Protein AF-A0A7X7SLT9-F1 (afdb_monomer_lite)

Radius of gyration: 31.02 Å; chains: 1; bounding box: 58×24×95 Å

Secondary structure (DSSP, 8-state):
-HHHHHHHHHHHHHHHHHHHHHHHHHHHHHHHHHHHHHHHHHHHHHHHHHHHHHHHHHHHHHHHHHHHTT-TT-HHHHHHHHHHHHHHHHHGGG-HHHHHHHHHHHHHHHHHHHHHHTT-GGGTT-

Foldseek 3Di:
DPPVVVVVVVVVVVVVVVVVVVVVVVVVVVVVVVVVVVVVVVVVVLVVVVVVLVVVLVCLVVVLVLCCVQPVVCVVLSVQLVVLSVQLVVQSVVDDVSNVVSVVSNVVSVVVVVVVCVVRVVSVVD

Sequence (126 aa):
MSVVAVKGETVVAVLVIV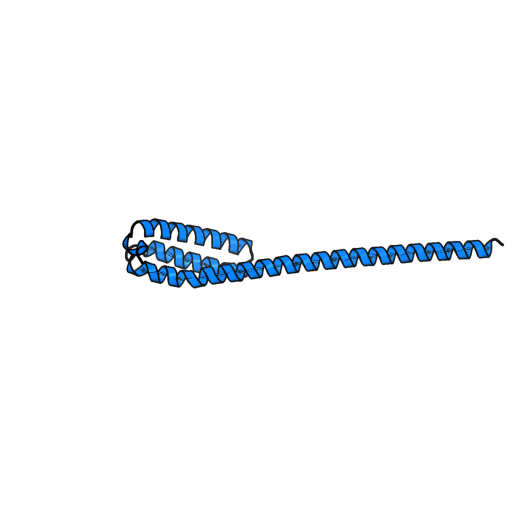AIVALLGIVLAAMYNSLVRRRNQV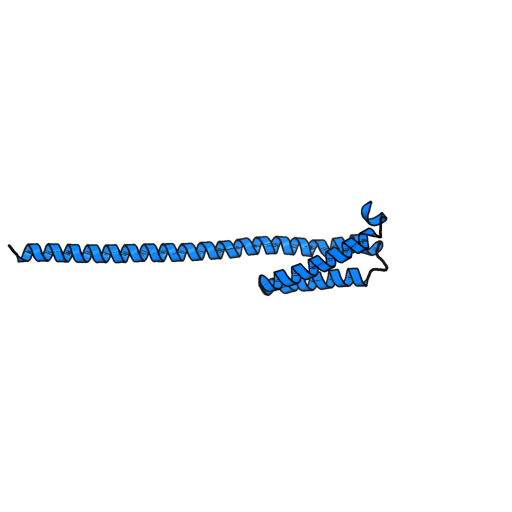DNSWSQIDVQLKRRHDLIPNLVEAVKDYMAYEQETLSRVTEARAAAVAAGGRGPEAQSRAEGALTETLRSLFAVAENYPELKAN

Structure (mmCIF, N/CA/C/O backbone):
data_AF-A0A7X7SLT9-F1
#
_entry.id   AF-A0A7X7SLT9-F1
#
loop_
_atom_site.group_PDB
_atom_site.id
_atom_site.type_symbol
_atom_site.label_atom_id
_atom_site.label_alt_id
_atom_site.label_comp_id
_atom_site.label_asym_id
_atom_site.label_entity_id
_atom_site.label_seq_id
_atom_site.pdbx_PDB_ins_code
_atom_site.Cartn_x
_atom_site.Cartn_y
_atom_site.Cartn_z
_atom_site.occupancy
_atom_site.B_iso_or_equiv
_atom_site.auth_seq_id
_atom_site.auth_comp_id
_atom_site.auth_asym_id
_atom_site.auth_atom_id
_atom_site.pdbx_PDB_model_num
ATOM 1 N N . MET A 1 1 ? 37.196 12.930 -64.231 1.00 55.03 1 MET A N 1
ATOM 2 C CA . MET A 1 1 ? 37.054 13.629 -62.932 1.00 55.03 1 MET A CA 1
ATOM 3 C C . MET A 1 1 ? 35.686 13.414 -62.261 1.00 55.03 1 MET A C 1
ATOM 5 O O . MET A 1 1 ? 35.590 13.627 -61.064 1.00 55.03 1 MET A O 1
ATOM 9 N N . SER A 1 2 ? 34.651 12.926 -62.963 1.00 57.25 2 SER A N 1
ATOM 10 C CA . SER A 1 2 ? 33.285 12.746 -62.428 1.00 57.25 2 SER A CA 1
ATOM 11 C C . SER A 1 2 ? 33.060 11.496 -61.555 1.00 57.25 2 SER A C 1
ATOM 13 O O . SER A 1 2 ? 32.274 11.545 -60.620 1.00 57.25 2 SER A O 1
ATOM 15 N N . VAL A 1 3 ? 33.763 10.382 -61.796 1.00 59.31 3 VAL A N 1
ATOM 16 C CA . VAL A 1 3 ? 33.513 9.103 -61.083 1.00 59.31 3 VAL A CA 1
ATOM 17 C C . VAL A 1 3 ? 34.005 9.111 -59.626 1.00 59.31 3 VAL A C 1
ATOM 19 O O . VAL A 1 3 ? 33.416 8.464 -58.764 1.00 59.31 3 VAL A O 1
ATOM 22 N N . VAL A 1 4 ? 35.075 9.857 -59.331 1.00 60.78 4 VAL A N 1
ATOM 23 C CA . VAL A 1 4 ? 35.632 9.966 -57.969 1.00 60.78 4 VAL A CA 1
ATOM 24 C C . VAL A 1 4 ? 34.736 10.830 -57.073 1.00 60.78 4 VAL A C 1
ATOM 26 O O . VAL A 1 4 ? 34.541 10.486 -55.912 1.00 60.78 4 VAL A O 1
ATOM 29 N N . ALA A 1 5 ? 34.127 11.888 -57.622 1.00 62.06 5 ALA A N 1
ATOM 30 C CA . ALA A 1 5 ? 33.190 12.747 -56.895 1.00 62.06 5 ALA A CA 1
ATOM 31 C C . ALA A 1 5 ? 31.922 11.983 -56.462 1.00 62.06 5 ALA A C 1
ATOM 33 O O . ALA A 1 5 ? 31.554 12.022 -55.291 1.00 62.06 5 ALA A O 1
ATOM 34 N N . VAL A 1 6 ? 31.337 11.181 -57.362 1.00 66.00 6 VAL A N 1
ATOM 35 C CA . VAL A 1 6 ? 30.134 10.370 -57.073 1.00 66.00 6 VAL A CA 1
ATOM 36 C C . VAL A 1 6 ? 30.392 9.323 -55.976 1.00 66.00 6 VAL A C 1
ATOM 38 O O . VAL A 1 6 ? 29.548 9.100 -55.108 1.00 66.00 6 VAL A O 1
ATOM 41 N N . LYS A 1 7 ? 31.581 8.702 -55.949 1.00 71.19 7 LYS A N 1
ATOM 42 C CA . LYS A 1 7 ? 31.957 7.770 -54.868 1.00 71.19 7 LYS A CA 1
ATOM 43 C C . LYS A 1 7 ? 32.032 8.462 -53.502 1.00 71.19 7 LYS A C 1
ATOM 45 O O . LYS A 1 7 ? 31.586 7.876 -52.522 1.00 71.19 7 LYS A O 1
ATOM 50 N N . GLY A 1 8 ? 32.534 9.695 -53.430 1.00 78.44 8 GLY A N 1
ATOM 51 C CA . GLY A 1 8 ? 32.574 10.466 -52.182 1.00 78.44 8 GLY A CA 1
ATOM 52 C C . GLY A 1 8 ? 31.179 10.770 -51.626 1.00 78.44 8 GLY A C 1
ATOM 53 O O . GLY A 1 8 ? 30.923 10.535 -50.447 1.00 78.44 8 GLY A O 1
ATOM 54 N N . GLU A 1 9 ? 30.255 11.206 -52.484 1.00 83.25 9 GLU A N 1
ATOM 55 C CA . GLU A 1 9 ? 28.874 11.531 -52.092 1.00 83.25 9 GLU A CA 1
ATOM 56 C C . GLU A 1 9 ? 28.105 10.306 -51.575 1.00 83.25 9 GLU A C 1
ATOM 58 O O . GLU A 1 9 ? 27.434 10.381 -50.545 1.00 83.25 9 GLU A O 1
ATOM 63 N N . THR A 1 10 ? 28.255 9.149 -52.231 1.00 87.44 10 THR A N 1
ATOM 64 C CA . THR A 1 10 ? 27.615 7.900 -51.773 1.00 87.44 10 THR A CA 1
ATOM 65 C C . THR A 1 10 ? 28.133 7.431 -50.411 1.00 87.44 10 THR A C 1
ATOM 67 O O . THR A 1 10 ? 27.340 7.001 -49.575 1.00 87.44 10 THR A O 1
ATOM 70 N N . VAL A 1 11 ? 29.437 7.563 -50.139 1.00 91.12 11 VAL A N 1
ATOM 71 C CA . VAL A 1 11 ? 30.023 7.220 -48.830 1.00 91.12 11 VAL A CA 1
ATOM 72 C C . VAL A 1 11 ? 29.488 8.141 -47.733 1.00 91.12 11 VAL A C 1
ATOM 74 O O . VAL A 1 11 ? 29.111 7.662 -46.664 1.00 91.12 11 VAL A O 1
ATOM 77 N N . VAL A 1 12 ? 29.391 9.447 -48.001 1.00 92.12 12 VAL A N 1
ATOM 78 C CA . VAL A 1 12 ? 28.814 10.412 -47.052 1.00 92.12 12 VAL A CA 1
ATOM 79 C C . VAL A 1 12 ? 27.343 10.093 -46.773 1.00 92.12 12 VAL A C 1
ATOM 81 O O . VAL A 1 12 ? 26.945 10.058 -45.609 1.00 92.12 12 VAL A O 1
ATOM 84 N N . ALA A 1 13 ? 26.546 9.783 -47.800 1.00 91.75 13 ALA A N 1
ATOM 85 C CA . ALA A 1 13 ? 25.142 9.408 -47.628 1.00 91.75 13 ALA A CA 1
ATOM 86 C C . ALA A 1 13 ? 24.973 8.151 -46.753 1.00 91.75 13 ALA A C 1
ATOM 88 O O . ALA A 1 13 ? 24.132 8.133 -45.852 1.00 91.75 13 ALA A O 1
ATOM 89 N N . VAL A 1 14 ? 25.806 7.124 -46.957 1.00 94.62 14 VAL A N 1
ATOM 90 C CA . VAL A 1 14 ? 25.799 5.909 -46.123 1.00 94.62 14 VAL A CA 1
ATOM 91 C C . VAL A 1 14 ? 26.164 6.229 -44.672 1.00 94.62 14 VAL A C 1
ATOM 93 O O . VAL A 1 14 ? 25.481 5.765 -43.760 1.00 94.62 14 VAL A O 1
ATOM 96 N N . LEU A 1 15 ? 27.190 7.054 -44.436 1.00 94.81 15 LEU A N 1
ATOM 97 C CA . LEU A 1 15 ? 27.582 7.458 -43.081 1.00 94.81 15 LEU A CA 1
ATOM 98 C C . LEU A 1 15 ? 26.473 8.231 -42.360 1.00 94.81 15 LEU A C 1
ATOM 100 O O . LEU A 1 15 ? 26.227 7.978 -41.181 1.00 94.81 15 LEU A O 1
ATOM 104 N N . VAL A 1 16 ? 25.769 9.123 -43.062 1.00 95.69 16 VAL A N 1
ATOM 105 C CA . VAL A 1 16 ? 24.621 9.853 -42.504 1.00 95.69 16 VAL A CA 1
ATOM 106 C C . VAL A 1 16 ? 23.498 8.888 -42.119 1.00 95.69 16 VAL A C 1
ATOM 108 O O . VAL A 1 16 ? 22.970 8.986 -41.014 1.00 95.69 16 VAL A O 1
ATOM 111 N N . ILE A 1 17 ? 23.167 7.913 -42.972 1.00 96.06 17 ILE A N 1
ATOM 112 C CA . ILE A 1 17 ? 22.141 6.903 -42.664 1.00 96.06 17 ILE A CA 1
ATOM 113 C C . ILE A 1 17 ? 22.543 6.073 -41.440 1.00 96.06 17 ILE A C 1
ATOM 115 O O . ILE A 1 17 ? 21.735 5.894 -40.531 1.00 96.06 17 ILE A O 1
ATOM 119 N N . VAL A 1 18 ? 23.793 5.607 -41.375 1.00 96.81 18 VAL A N 1
ATOM 120 C CA . VAL A 1 18 ? 24.301 4.844 -40.224 1.00 96.81 18 VAL A CA 1
ATOM 121 C C . VAL A 1 18 ? 24.239 5.676 -38.944 1.00 96.81 18 VAL A C 1
ATOM 123 O O . VAL A 1 18 ? 23.791 5.171 -37.916 1.00 96.81 18 VAL A O 1
ATOM 126 N N . ALA A 1 19 ? 24.621 6.954 -38.998 1.00 96.62 19 ALA A N 1
ATOM 127 C CA . ALA A 1 19 ? 24.537 7.855 -37.853 1.00 96.62 19 ALA A CA 1
ATOM 128 C C . ALA A 1 19 ? 23.087 8.059 -37.383 1.00 96.62 19 ALA A C 1
ATOM 130 O O . ALA A 1 19 ? 22.825 8.022 -36.181 1.00 96.62 19 ALA A O 1
ATOM 131 N N . ILE A 1 20 ? 22.135 8.211 -38.310 1.00 97.62 20 ILE A N 1
ATOM 132 C CA . ILE A 1 20 ? 20.704 8.326 -37.990 1.00 97.62 20 ILE A CA 1
ATOM 133 C C . ILE A 1 20 ? 20.188 7.039 -37.339 1.00 97.62 20 ILE A C 1
ATOM 135 O O . ILE A 1 20 ? 19.510 7.100 -36.314 1.00 97.62 20 ILE A O 1
ATOM 139 N N . VAL A 1 21 ? 20.528 5.872 -37.892 1.00 97.81 21 VAL A N 1
ATOM 140 C CA . VAL A 1 21 ? 20.124 4.573 -37.332 1.00 97.81 21 VAL A CA 1
ATOM 141 C C . VAL A 1 21 ? 20.722 4.370 -35.938 1.00 97.81 21 VAL A C 1
ATOM 143 O O . VAL A 1 21 ? 20.013 3.954 -35.022 1.00 97.81 21 VAL A O 1
ATOM 146 N N . ALA A 1 22 ? 21.997 4.714 -35.745 1.00 97.69 22 ALA A N 1
ATOM 147 C CA . ALA A 1 22 ? 22.649 4.648 -34.442 1.00 97.69 22 ALA A CA 1
ATOM 148 C C . ALA A 1 22 ? 21.979 5.585 -33.422 1.00 97.69 22 ALA A C 1
ATOM 150 O O . ALA A 1 22 ? 21.700 5.170 -32.295 1.00 97.69 22 ALA A O 1
ATOM 151 N N . LEU A 1 23 ? 21.657 6.819 -33.824 1.00 98.00 23 LEU A N 1
ATOM 152 C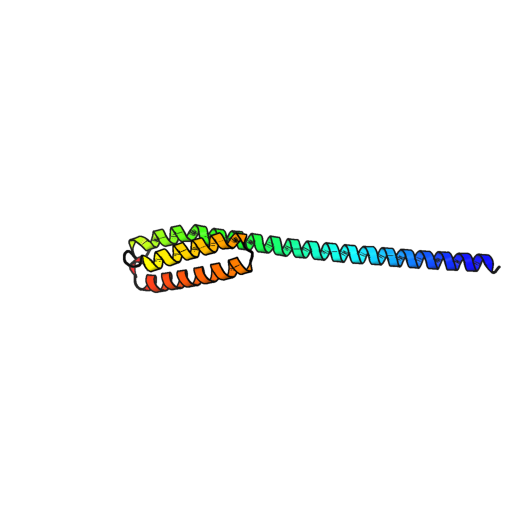 CA . LEU A 1 23 ? 20.952 7.784 -32.980 1.00 98.00 23 LEU A CA 1
ATOM 153 C C . LEU A 1 23 ? 19.559 7.277 -32.584 1.00 98.00 23 LEU A C 1
ATOM 155 O O . LEU A 1 23 ? 19.203 7.331 -31.407 1.00 98.00 23 LEU A O 1
ATOM 159 N N . LEU A 1 24 ? 18.795 6.735 -33.536 1.00 98.00 24 LEU A N 1
ATOM 160 C CA . LEU A 1 24 ? 17.496 6.115 -33.261 1.00 98.00 24 LEU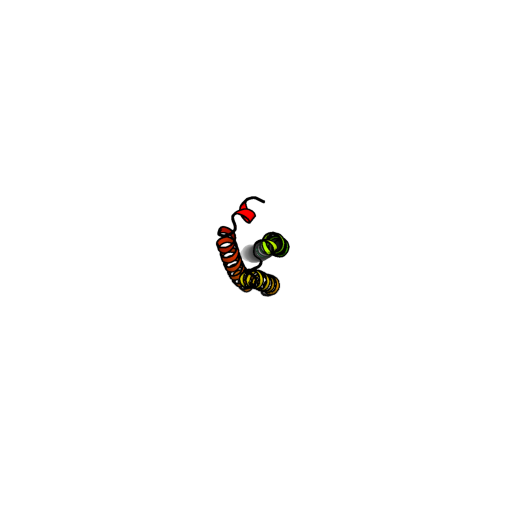 A CA 1
ATOM 161 C C . LEU A 1 24 ? 17.629 4.954 -32.270 1.00 98.00 24 LEU A C 1
ATOM 163 O O . LEU A 1 24 ? 16.845 4.868 -31.324 1.00 98.00 24 LEU A O 1
ATOM 167 N N . GLY A 1 25 ? 18.647 4.105 -32.434 1.00 98.12 25 GLY A N 1
ATOM 168 C CA . GLY A 1 25 ? 18.940 3.016 -31.502 1.00 98.12 25 GLY A CA 1
ATOM 169 C C . GLY A 1 25 ? 19.199 3.511 -30.076 1.00 98.12 25 GLY A C 1
ATOM 170 O O . GLY A 1 25 ? 18.629 2.975 -29.123 1.00 98.12 25 GLY A O 1
ATOM 171 N N . ILE A 1 26 ? 19.990 4.577 -29.921 1.00 97.94 26 ILE A N 1
ATOM 172 C CA . ILE A 1 26 ? 20.268 5.196 -28.616 1.00 97.94 26 ILE A CA 1
ATOM 173 C C . ILE A 1 26 ? 18.990 5.763 -27.989 1.00 97.94 26 ILE A C 1
ATOM 175 O O . ILE A 1 26 ? 18.739 5.535 -26.804 1.00 97.94 26 ILE A O 1
ATOM 179 N N . VAL A 1 27 ? 18.163 6.472 -28.764 1.00 97.81 27 VAL A N 1
ATOM 180 C CA . VAL A 1 27 ? 16.904 7.052 -28.266 1.00 97.81 27 VAL A CA 1
ATOM 181 C C . VAL A 1 27 ? 15.948 5.959 -27.788 1.00 97.81 27 VAL A C 1
ATOM 183 O O . VAL A 1 27 ? 15.398 6.068 -26.690 1.00 97.81 27 VAL A O 1
ATOM 186 N N . LEU A 1 28 ? 15.791 4.880 -28.559 1.00 97.62 28 LEU A N 1
ATOM 187 C CA . LEU A 1 28 ? 14.942 3.748 -28.178 1.00 97.62 28 LEU A CA 1
ATOM 188 C C . LEU A 1 28 ? 15.451 3.054 -26.910 1.00 97.62 28 LEU A C 1
ATOM 190 O O . LEU A 1 28 ? 14.660 2.770 -26.008 1.00 97.62 28 LEU A O 1
ATOM 194 N N . ALA A 1 29 ? 16.764 2.840 -26.799 1.00 97.50 29 ALA A N 1
ATOM 195 C CA . ALA A 1 29 ? 17.373 2.267 -25.601 1.00 97.50 29 ALA A CA 1
ATOM 196 C C . ALA A 1 29 ? 17.173 3.167 -24.369 1.00 97.50 29 ALA A C 1
ATOM 198 O O . ALA A 1 29 ? 16.812 2.685 -23.292 1.00 97.50 29 ALA A O 1
ATOM 199 N N . ALA A 1 30 ? 17.345 4.484 -24.522 1.00 97.31 30 ALA A N 1
ATOM 200 C CA . ALA A 1 30 ? 17.120 5.452 -23.453 1.00 97.31 30 ALA A CA 1
ATOM 201 C C . ALA A 1 30 ? 15.649 5.477 -23.003 1.00 97.31 30 ALA A C 1
ATOM 203 O O . ALA A 1 30 ? 15.374 5.458 -21.799 1.00 97.31 30 ALA A O 1
ATOM 204 N N . MET A 1 31 ? 14.703 5.458 -23.949 1.00 97.50 31 MET A N 1
ATOM 205 C CA . MET A 1 31 ? 13.273 5.345 -23.653 1.00 97.50 31 MET A CA 1
ATOM 206 C C . MET A 1 31 ? 12.968 4.063 -22.880 1.00 97.50 31 MET A C 1
ATOM 208 O O . MET A 1 31 ? 12.384 4.146 -21.797 1.00 97.50 31 MET A O 1
ATOM 212 N N . TYR A 1 32 ? 13.408 2.905 -23.377 1.00 97.88 32 TYR A N 1
ATOM 213 C CA . TYR A 1 32 ? 13.188 1.614 -22.723 1.00 97.88 32 TYR A CA 1
ATOM 214 C C . TYR A 1 32 ? 13.716 1.609 -21.281 1.00 97.88 32 TYR A C 1
ATOM 216 O O . TYR A 1 32 ? 12.973 1.309 -20.344 1.00 97.88 32 TYR A O 1
ATOM 224 N N . ASN A 1 33 ? 14.958 2.058 -21.078 1.00 97.56 33 ASN A N 1
ATOM 225 C CA . ASN A 1 33 ? 15.557 2.155 -19.746 1.00 97.56 33 ASN A CA 1
ATOM 226 C C . ASN A 1 33 ? 14.777 3.102 -18.825 1.00 97.56 33 ASN A C 1
ATOM 228 O O . ASN A 1 33 ? 14.609 2.817 -17.638 1.00 97.56 33 ASN A O 1
ATOM 232 N N . SER A 1 34 ? 14.268 4.217 -19.355 1.00 97.31 34 SER A N 1
ATOM 233 C CA . SER A 1 34 ? 13.462 5.152 -18.568 1.00 97.31 34 SER A CA 1
ATOM 234 C C . SER A 1 34 ? 12.136 4.535 -18.107 1.00 97.31 34 SER A C 1
ATOM 236 O O . SER A 1 34 ? 11.728 4.762 -16.966 1.00 97.31 34 SER A O 1
ATOM 238 N N . LEU A 1 35 ? 11.492 3.719 -18.949 1.00 97.56 35 LEU A N 1
ATOM 239 C CA . LEU A 1 35 ? 10.252 3.017 -18.613 1.00 97.56 35 LEU A CA 1
ATOM 240 C C . LEU A 1 35 ? 10.499 1.955 -17.539 1.00 97.56 35 LEU A C 1
ATOM 242 O O . LEU A 1 35 ? 9.775 1.916 -16.544 1.00 97.56 35 LEU A O 1
ATOM 246 N N . VAL A 1 36 ? 11.556 1.153 -17.690 1.00 97.69 36 VAL A N 1
ATOM 247 C CA . VAL A 1 36 ? 11.950 0.150 -16.687 1.00 97.69 36 VAL A CA 1
ATOM 248 C C . VAL A 1 36 ? 12.254 0.817 -15.345 1.00 97.69 36 VAL A C 1
ATOM 250 O O . VAL A 1 36 ? 11.768 0.368 -14.308 1.00 97.69 36 VAL A O 1
ATOM 253 N N . ARG A 1 37 ? 12.981 1.941 -15.349 1.00 97.88 37 ARG A N 1
ATOM 254 C CA . ARG A 1 37 ? 13.269 2.696 -14.122 1.00 97.88 37 ARG A CA 1
ATOM 255 C C . ARG A 1 37 ? 11.993 3.169 -13.426 1.00 97.88 37 ARG A C 1
ATOM 257 O O . ARG A 1 37 ? 11.886 3.047 -12.210 1.00 97.88 37 ARG A O 1
ATOM 264 N N . ARG A 1 38 ? 11.032 3.704 -14.185 1.00 97.56 38 ARG A N 1
ATOM 265 C CA . ARG A 1 38 ? 9.736 4.152 -13.646 1.00 97.56 38 ARG A CA 1
ATOM 266 C C . ARG A 1 38 ? 8.928 2.987 -13.080 1.00 97.56 38 ARG A C 1
ATOM 268 O O . ARG A 1 38 ? 8.349 3.137 -12.012 1.00 97.56 38 ARG A O 1
ATOM 275 N N . ARG A 1 39 ? 8.930 1.831 -13.748 1.00 96.75 39 ARG A N 1
ATOM 276 C CA . ARG A 1 39 ? 8.275 0.617 -13.245 1.00 96.75 39 ARG A CA 1
ATOM 277 C C . ARG A 1 39 ? 8.857 0.186 -11.899 1.00 96.75 39 ARG A C 1
ATOM 279 O O . ARG A 1 39 ? 8.115 0.073 -10.934 1.00 96.75 39 ARG A O 1
ATOM 286 N N . ASN A 1 40 ? 10.180 0.075 -11.809 1.00 96.88 40 ASN A N 1
ATOM 287 C CA . ASN A 1 40 ? 10.848 -0.280 -10.555 1.00 96.88 40 ASN A CA 1
ATOM 288 C C . ASN A 1 40 ? 10.571 0.748 -9.447 1.00 96.88 40 ASN A C 1
ATOM 290 O O . ASN A 1 40 ? 10.459 0.387 -8.281 1.00 96.88 40 ASN A O 1
ATOM 294 N N . GLN A 1 41 ? 10.454 2.034 -9.792 1.00 97.25 41 GLN A N 1
ATOM 295 C CA . GLN A 1 41 ? 10.080 3.067 -8.829 1.00 97.25 41 GLN A CA 1
ATOM 296 C C . GLN A 1 41 ? 8.669 2.839 -8.270 1.00 97.25 41 GLN A C 1
ATOM 298 O O . GLN A 1 41 ? 8.493 2.949 -7.060 1.00 97.25 41 GLN A O 1
ATOM 303 N N . VAL A 1 42 ? 7.694 2.495 -9.118 1.00 95.31 42 VAL A N 1
ATOM 304 C CA . VAL A 1 42 ? 6.330 2.154 -8.679 1.00 95.31 42 VAL A CA 1
ATOM 305 C C . VAL A 1 42 ? 6.343 0.930 -7.765 1.00 95.31 42 VAL A C 1
ATOM 307 O O . VAL A 1 42 ? 5.769 0.992 -6.681 1.00 95.31 42 VAL A O 1
ATOM 310 N N . ASP A 1 43 ? 7.053 -0.133 -8.146 1.00 94.25 43 ASP A N 1
ATOM 311 C CA . ASP A 1 43 ? 7.142 -1.363 -7.349 1.00 94.25 43 ASP A CA 1
ATOM 312 C C . ASP A 1 43 ? 7.798 -1.103 -5.978 1.00 94.25 43 ASP A C 1
ATOM 314 O O . ASP A 1 43 ? 7.309 -1.555 -4.941 1.00 94.25 43 ASP A O 1
ATOM 318 N N . ASN A 1 44 ? 8.861 -0.293 -5.944 1.00 96.12 44 ASN A N 1
ATOM 319 C CA . ASN A 1 44 ? 9.518 0.117 -4.701 1.00 96.12 44 ASN A CA 1
ATOM 320 C C . ASN A 1 44 ? 8.603 0.969 -3.812 1.00 96.12 44 ASN A C 1
ATOM 322 O O . ASN A 1 44 ? 8.580 0.785 -2.595 1.00 96.12 44 ASN A O 1
ATOM 326 N N . SER A 1 45 ? 7.860 1.912 -4.397 1.00 95.31 45 SER A N 1
ATOM 327 C CA . SER A 1 45 ? 6.877 2.711 -3.659 1.00 95.31 45 SER A CA 1
ATOM 328 C C . SER A 1 45 ? 5.755 1.839 -3.101 1.00 95.31 45 SER A C 1
ATOM 330 O O . SER A 1 45 ? 5.350 2.038 -1.958 1.00 95.31 45 SER A O 1
ATOM 332 N N . TRP A 1 46 ? 5.292 0.845 -3.862 1.00 94.56 46 TRP A N 1
ATOM 333 C CA . TRP A 1 46 ? 4.279 -0.096 -3.397 1.00 94.56 46 TRP A CA 1
ATOM 334 C C . TRP A 1 46 ? 4.786 -0.954 -2.233 1.00 94.56 46 TRP A C 1
ATOM 336 O O . TRP A 1 46 ? 4.119 -1.051 -1.208 1.00 94.56 46 TRP A O 1
ATOM 346 N N . SER A 1 47 ? 6.020 -1.460 -2.314 1.00 93.44 47 SER A N 1
ATOM 347 C CA . SER A 1 47 ? 6.639 -2.209 -1.215 1.00 93.44 47 SER A CA 1
ATOM 348 C C . SER A 1 47 ? 6.742 -1.391 0.081 1.00 93.44 47 SER A C 1
ATOM 350 O O . SER A 1 47 ? 6.513 -1.921 1.169 1.00 93.44 47 SER A O 1
ATOM 352 N N . GLN A 1 48 ? 7.033 -0.088 -0.009 1.00 95.38 48 GLN A N 1
ATOM 353 C CA . GLN A 1 48 ? 7.034 0.790 1.168 1.00 9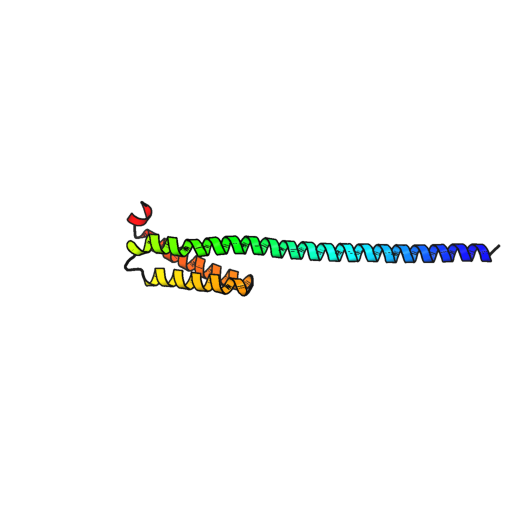5.38 48 GLN A CA 1
ATOM 354 C C . GLN A 1 48 ? 5.640 0.915 1.793 1.00 95.38 48 GLN A C 1
ATOM 356 O O . GLN A 1 48 ? 5.525 0.894 3.018 1.00 95.38 48 GLN A O 1
ATOM 361 N N . ILE A 1 49 ? 4.592 1.021 0.970 1.00 95.50 49 ILE A N 1
ATOM 362 C CA . ILE A 1 49 ? 3.201 1.050 1.439 1.00 95.50 49 ILE A CA 1
ATOM 363 C C . ILE A 1 49 ? 2.855 -0.274 2.126 1.00 95.50 49 ILE A C 1
ATOM 365 O O . ILE A 1 49 ? 2.371 -0.247 3.256 1.00 95.50 49 ILE A O 1
ATOM 369 N N . ASP A 1 50 ? 3.178 -1.414 1.512 1.00 94.25 50 ASP A N 1
ATOM 370 C CA . ASP A 1 50 ? 2.902 -2.743 2.072 1.00 94.25 50 ASP A CA 1
ATOM 371 C C . ASP A 1 50 ? 3.506 -2.920 3.471 1.00 94.25 50 ASP A C 1
ATOM 373 O O . ASP A 1 50 ? 2.852 -3.445 4.374 1.00 94.25 50 ASP A O 1
ATOM 377 N N . VAL A 1 51 ? 4.729 -2.427 3.697 1.00 95.75 51 VAL A N 1
ATOM 378 C CA . VAL A 1 51 ? 5.362 -2.455 5.027 1.00 95.75 51 VAL A CA 1
ATOM 379 C C . VAL A 1 51 ? 4.568 -1.633 6.048 1.00 95.75 51 VAL A C 1
ATOM 381 O O . VAL A 1 51 ? 4.385 -2.079 7.184 1.00 95.75 51 VAL A O 1
ATOM 384 N N . GLN A 1 52 ? 4.072 -0.451 5.669 1.00 96.94 52 GLN A N 1
ATOM 385 C CA . GLN A 1 52 ? 3.267 0.386 6.568 1.00 96.94 52 GLN A CA 1
ATOM 386 C C . GLN A 1 52 ? 1.903 -0.239 6.865 1.00 96.94 52 GLN A C 1
ATOM 388 O O . GLN A 1 52 ? 1.468 -0.241 8.019 1.00 96.94 52 GLN A O 1
ATOM 393 N N . LEU A 1 53 ? 1.245 -0.804 5.850 1.00 97.06 53 LEU A N 1
ATOM 394 C CA . LEU A 1 53 ? -0.035 -1.490 6.018 1.00 97.06 53 LEU A CA 1
ATOM 395 C C . LEU A 1 53 ? 0.120 -2.715 6.914 1.00 97.06 53 LEU A C 1
ATOM 397 O O . LEU A 1 53 ? -0.631 -2.864 7.876 1.00 97.06 53 LEU A O 1
ATOM 401 N N . LYS A 1 54 ? 1.168 -3.515 6.698 1.00 95.88 54 LYS A N 1
ATOM 402 C CA . LYS A 1 54 ? 1.494 -4.643 7.570 1.00 95.88 54 LYS A CA 1
ATOM 403 C C . LYS A 1 54 ? 1.696 -4.202 9.018 1.00 95.88 54 LYS A C 1
ATOM 405 O O . LYS A 1 54 ? 1.077 -4.764 9.914 1.00 95.88 54 LYS A O 1
ATOM 410 N N . ARG A 1 55 ? 2.481 -3.144 9.257 1.00 97.31 55 ARG A N 1
ATOM 411 C CA . ARG A 1 55 ? 2.675 -2.603 10.612 1.00 97.31 55 ARG A CA 1
ATOM 412 C C . ARG A 1 55 ? 1.352 -2.167 11.247 1.00 97.31 55 ARG A C 1
ATOM 414 O O . ARG A 1 55 ? 1.116 -2.466 12.413 1.00 97.31 55 ARG A O 1
ATOM 421 N N . ARG A 1 56 ? 0.479 -1.490 10.494 1.00 96.81 56 ARG A N 1
ATOM 422 C CA . ARG A 1 56 ? -0.868 -1.123 10.957 1.00 96.81 56 ARG A CA 1
ATOM 423 C C . ARG A 1 56 ? -1.673 -2.368 11.336 1.00 96.81 56 ARG A C 1
ATOM 425 O O . ARG A 1 56 ? -2.273 -2.393 12.407 1.00 96.81 56 ARG A O 1
ATOM 432 N N . HIS A 1 57 ? -1.678 -3.400 10.494 1.00 97.44 57 HIS A N 1
ATOM 433 C CA . HIS A 1 57 ? -2.394 -4.650 10.765 1.00 97.44 57 HIS A CA 1
ATOM 434 C C . HIS A 1 57 ? -1.842 -5.388 11.978 1.00 97.44 57 HIS A C 1
ATOM 436 O O . HIS A 1 57 ? -2.620 -5.959 12.738 1.00 97.44 57 HIS A O 1
ATOM 442 N N . ASP A 1 58 ? -0.532 -5.375 12.183 1.00 97.38 58 ASP A N 1
ATOM 443 C CA . ASP A 1 58 ? 0.120 -6.038 13.314 1.00 97.38 58 ASP A CA 1
ATOM 444 C C . ASP A 1 58 ? -0.179 -5.335 14.650 1.00 97.38 58 ASP A C 1
ATOM 446 O O . ASP A 1 58 ? -0.204 -5.985 15.692 1.00 97.38 58 ASP A O 1
ATOM 450 N N . LEU A 1 59 ? -0.477 -4.030 14.631 1.00 97.38 59 LEU A N 1
ATOM 451 C CA . LEU A 1 59 ? -0.834 -3.259 15.829 1.00 97.38 59 LEU A CA 1
ATOM 452 C C . LEU A 1 59 ? -2.309 -3.390 16.239 1.00 97.38 59 LEU A C 1
ATOM 454 O O . LEU A 1 59 ? -2.626 -3.201 17.411 1.00 97.38 59 LEU A O 1
ATOM 458 N N . ILE A 1 60 ? -3.214 -3.716 15.312 1.00 97.00 60 ILE A N 1
ATOM 459 C CA . ILE A 1 60 ? -4.659 -3.788 15.602 1.00 97.00 60 ILE A CA 1
ATOM 460 C C . ILE A 1 60 ? -5.011 -4.814 16.692 1.00 97.00 60 ILE A C 1
ATOM 462 O O . ILE A 1 60 ? -5.797 -4.461 17.564 1.00 97.00 60 ILE A O 1
ATOM 466 N N . PRO A 1 61 ? -4.458 -6.042 16.714 1.00 96.19 61 PRO A N 1
ATOM 467 C CA . PRO A 1 61 ? -4.735 -6.989 17.791 1.00 96.19 61 PRO A CA 1
ATOM 468 C C . PRO A 1 61 ? -4.364 -6.435 19.169 1.00 96.19 61 PRO A C 1
ATOM 470 O O . PRO A 1 61 ? -5.142 -6.574 20.103 1.00 96.19 61 PRO A O 1
ATOM 473 N N . ASN A 1 62 ? -3.228 -5.738 19.276 1.00 94.94 62 ASN A N 1
ATOM 474 C CA . ASN A 1 62 ? -2.804 -5.105 20.527 1.00 94.94 62 ASN A CA 1
ATOM 475 C C . ASN A 1 62 ? -3.741 -3.956 20.926 1.00 94.94 62 ASN A C 1
ATOM 477 O O . ASN A 1 62 ? -4.037 -3.796 22.104 1.00 94.94 62 ASN A O 1
ATOM 481 N N . LEU A 1 63 ? -4.233 -3.177 19.955 1.00 93.12 63 LEU A N 1
ATOM 482 C CA . LEU A 1 63 ? -5.241 -2.145 20.205 1.00 93.12 63 LEU A CA 1
ATOM 483 C C . LEU A 1 63 ? -6.547 -2.756 20.729 1.00 93.12 63 LEU A C 1
ATOM 485 O O . LEU A 1 63 ? -7.089 -2.265 21.712 1.00 93.12 63 LEU A O 1
ATOM 489 N N . VAL A 1 64 ? -7.039 -3.822 20.089 1.00 93.62 64 VAL A N 1
ATOM 490 C CA . VAL A 1 64 ? -8.256 -4.535 20.511 1.00 93.62 64 VAL A CA 1
ATOM 491 C C . VAL A 1 64 ? -8.080 -5.096 21.919 1.00 93.62 64 VAL A C 1
ATOM 493 O O . VAL A 1 64 ? -8.952 -4.903 22.756 1.00 93.62 64 VAL A O 1
ATOM 496 N N . GLU A 1 65 ? -6.940 -5.722 22.203 1.00 91.88 65 GLU A N 1
ATOM 497 C CA . GLU A 1 65 ? -6.610 -6.251 23.528 1.00 91.88 65 GLU A CA 1
ATOM 498 C C . GLU A 1 65 ? -6.596 -5.160 24.607 1.00 91.88 65 GLU A C 1
ATOM 500 O O . GLU A 1 65 ? -7.117 -5.375 25.695 1.00 91.88 65 GLU A O 1
ATOM 505 N N . ALA A 1 66 ? -6.063 -3.975 24.300 1.00 90.19 66 ALA A N 1
ATOM 506 C CA . ALA A 1 66 ? -5.996 -2.866 25.250 1.00 90.19 66 ALA A CA 1
ATOM 507 C C . ALA A 1 66 ? -7.378 -2.299 25.618 1.00 90.19 66 ALA A C 1
ATOM 509 O O . ALA A 1 66 ? -7.560 -1.801 26.727 1.00 90.19 66 ALA A O 1
ATOM 510 N N . VAL A 1 67 ? -8.351 -2.361 24.702 1.00 90.81 67 VAL A N 1
ATOM 511 C CA . VAL A 1 67 ? -9.687 -1.783 24.927 1.00 90.81 67 VAL A CA 1
ATOM 512 C C . VAL A 1 67 ? -10.750 -2.814 25.305 1.00 90.81 67 VAL A C 1
ATOM 514 O O . VAL A 1 67 ? -11.768 -2.439 25.889 1.00 90.81 67 VAL A O 1
ATOM 517 N N . LYS A 1 68 ? -10.545 -4.106 25.006 1.00 88.44 68 LYS A N 1
ATOM 518 C CA . LYS A 1 68 ? -11.587 -5.138 25.170 1.00 88.44 68 LYS A CA 1
ATOM 519 C C . LYS A 1 68 ? -12.085 -5.272 26.610 1.00 88.44 68 LYS A C 1
ATOM 521 O O . LYS A 1 68 ? -13.275 -5.499 26.808 1.00 88.44 68 LYS A O 1
ATOM 526 N N . ASP A 1 69 ? -11.200 -5.106 27.595 1.00 86.88 69 ASP A N 1
ATOM 527 C CA . ASP A 1 69 ? -11.534 -5.310 29.010 1.00 86.88 69 ASP A CA 1
ATOM 528 C C . ASP A 1 69 ? -12.422 -4.178 29.546 1.00 86.88 69 ASP A C 1
ATOM 530 O O . ASP A 1 69 ? -13.269 -4.397 30.411 1.00 86.88 69 ASP A O 1
ATOM 534 N N . TYR A 1 70 ? -12.281 -2.976 28.984 1.00 85.75 70 TYR A N 1
ATOM 535 C CA . TYR A 1 70 ? -13.090 -1.805 29.326 1.00 85.75 70 TYR A CA 1
ATOM 536 C C . TYR A 1 70 ? -14.401 -1.758 28.532 1.00 85.75 70 TYR A C 1
ATOM 538 O O . TYR A 1 70 ? -15.412 -1.250 29.011 1.00 85.75 70 TYR A O 1
ATOM 546 N N . MET A 1 71 ? -14.412 -2.335 27.328 1.00 86.56 71 MET A N 1
ATOM 547 C CA . MET A 1 71 ? -15.535 -2.296 26.392 1.00 86.56 71 MET A CA 1
ATOM 548 C C . MET A 1 71 ? -16.284 -3.639 26.315 1.00 86.56 71 MET A C 1
ATOM 550 O O . MET A 1 71 ? -16.663 -4.093 25.237 1.00 86.56 71 MET A O 1
ATOM 554 N N . ALA A 1 72 ? -16.525 -4.288 27.459 1.00 79.75 72 ALA A N 1
ATOM 555 C CA . ALA A 1 72 ? -17.069 -5.653 27.526 1.00 79.75 72 ALA A CA 1
ATOM 556 C C . ALA A 1 72 ? -18.436 -5.849 26.824 1.00 79.75 72 ALA A C 1
ATOM 558 O O . ALA A 1 72 ? -18.756 -6.956 26.385 1.00 79.75 72 ALA A O 1
ATOM 559 N N . TYR A 1 73 ? -19.236 -4.785 26.693 1.00 86.06 73 TYR A N 1
ATOM 560 C CA . TYR A 1 73 ? -20.541 -4.808 26.019 1.00 86.06 73 TYR A CA 1
ATOM 561 C C . TYR A 1 73 ? -20.467 -4.487 24.512 1.00 86.06 73 TYR A C 1
ATOM 563 O O . TYR A 1 73 ? -21.454 -4.657 23.805 1.00 86.06 73 TYR A O 1
ATOM 571 N N . GLU A 1 74 ? -19.300 -4.090 23.996 1.00 92.94 74 GLU A N 1
ATOM 572 C CA . GLU A 1 74 ? -19.089 -3.622 22.614 1.00 92.94 74 GLU A CA 1
ATOM 573 C C . GLU A 1 74 ? -18.496 -4.708 21.704 1.00 92.94 74 GLU A C 1
ATOM 575 O O . GLU A 1 74 ? -17.710 -4.441 20.789 1.00 92.94 74 GLU A O 1
ATOM 580 N N . GLN A 1 75 ? -18.869 -5.969 21.939 1.00 91.00 75 GLN A N 1
ATOM 581 C CA . GLN A 1 75 ? -18.322 -7.104 21.191 1.00 91.00 75 GLN A CA 1
ATOM 582 C C . GLN A 1 75 ? -18.580 -7.006 19.684 1.00 91.00 75 GLN A C 1
ATOM 584 O O . GLN A 1 75 ? -17.709 -7.364 18.894 1.00 91.00 75 GLN A O 1
ATOM 589 N N . GLU A 1 76 ? -19.733 -6.477 19.267 1.00 93.00 76 GLU A N 1
ATOM 590 C CA . GLU A 1 76 ? -20.031 -6.261 17.847 1.00 93.00 76 GLU A CA 1
ATOM 591 C C . GLU A 1 76 ? -19.045 -5.267 17.213 1.00 93.00 76 GLU A C 1
ATOM 593 O O . GLU A 1 76 ? -18.543 -5.482 16.108 1.00 93.00 76 GLU A O 1
ATOM 598 N N . THR A 1 77 ? -18.724 -4.182 17.918 1.00 93.31 77 THR A N 1
ATOM 599 C CA . THR A 1 77 ? -17.760 -3.175 17.461 1.00 93.31 77 THR A CA 1
ATOM 600 C C . THR A 1 77 ? -16.355 -3.779 17.337 1.00 93.31 77 THR A C 1
ATOM 602 O O . THR A 1 77 ? -15.704 -3.608 16.303 1.00 93.31 77 THR A O 1
ATOM 605 N N . LEU A 1 78 ? -15.910 -4.561 18.327 1.00 94.50 78 LEU A N 1
ATOM 606 C CA . LEU A 1 78 ? -14.604 -5.240 18.301 1.00 94.50 78 LEU A CA 1
ATOM 607 C C . LEU A 1 78 ? -14.527 -6.353 17.234 1.00 94.50 78 LEU A C 1
ATOM 609 O O . LEU A 1 78 ? -13.486 -6.513 16.583 1.00 94.50 78 LEU A O 1
ATOM 613 N N . SER A 1 79 ? -15.625 -7.082 16.995 1.00 95.12 79 SER A N 1
ATOM 614 C CA . SER A 1 79 ? -15.715 -8.090 15.924 1.00 95.12 79 SER A CA 1
ATOM 615 C C . SER A 1 79 ? -15.567 -7.444 14.552 1.00 95.12 79 SER A C 1
ATOM 617 O O . SER A 1 79 ? -14.721 -7.863 13.763 1.00 95.12 79 SER A O 1
ATOM 619 N N . ARG A 1 80 ? -16.294 -6.347 14.297 1.00 96.25 80 ARG A N 1
ATOM 620 C CA . ARG A 1 80 ? -16.214 -5.600 13.030 1.00 96.25 80 ARG A CA 1
ATOM 621 C C . ARG A 1 80 ? -14.800 -5.107 12.726 1.00 96.25 80 ARG A C 1
ATOM 623 O O . ARG A 1 80 ? -14.370 -5.178 11.577 1.00 96.25 80 ARG A O 1
ATOM 630 N N . VAL A 1 81 ? -14.050 -4.654 13.733 1.00 97.00 81 VAL A N 1
ATOM 631 C CA . VAL A 1 81 ? -12.640 -4.251 13.561 1.00 97.00 81 VAL A CA 1
ATOM 632 C C . VAL A 1 81 ? -11.758 -5.452 13.213 1.00 97.00 81 VAL A C 1
ATOM 634 O O . VAL A 1 81 ? -10.927 -5.372 12.304 1.00 97.00 81 VAL A O 1
ATOM 637 N N . THR A 1 82 ? -11.950 -6.580 13.897 1.00 96.38 82 THR A N 1
ATOM 638 C CA . THR A 1 82 ? -11.199 -7.819 13.640 1.00 96.38 82 THR A CA 1
ATOM 639 C C . THR A 1 82 ? -11.469 -8.364 12.235 1.00 96.38 82 THR A C 1
ATOM 641 O O . THR A 1 82 ? -10.534 -8.719 11.511 1.00 96.38 82 THR A O 1
ATOM 644 N N . GLU A 1 83 ? -12.731 -8.373 11.812 1.00 97.56 83 GLU A N 1
ATOM 645 C CA . GLU A 1 83 ? -13.157 -8.797 10.477 1.00 97.56 83 GLU A CA 1
ATOM 646 C C . GLU A 1 83 ? -12.620 -7.862 9.389 1.00 97.56 83 GLU A C 1
ATOM 648 O O . GLU A 1 83 ? -12.038 -8.325 8.403 1.00 97.56 83 GLU A O 1
ATOM 653 N N . ALA A 1 84 ? -12.733 -6.544 9.582 1.00 97.94 84 ALA A N 1
ATOM 654 C CA . ALA A 1 84 ? -12.212 -5.567 8.632 1.00 97.94 84 ALA A CA 1
ATOM 655 C C . ALA A 1 84 ? -10.683 -5.652 8.504 1.00 97.94 84 ALA A C 1
ATOM 657 O O . ALA A 1 84 ? -10.150 -5.549 7.396 1.00 97.94 84 ALA A O 1
ATOM 658 N N . ARG A 1 85 ? -9.969 -5.921 9.607 1.00 97.75 85 ARG A N 1
ATOM 659 C CA . ARG A 1 85 ? -8.526 -6.202 9.582 1.00 97.75 85 ARG A CA 1
ATOM 660 C C . ARG A 1 85 ? -8.234 -7.443 8.746 1.00 97.75 85 ARG A C 1
ATOM 662 O O . ARG A 1 85 ? -7.355 -7.399 7.889 1.00 97.75 85 ARG A O 1
ATOM 669 N N . ALA A 1 86 ? -8.947 -8.544 8.981 1.00 97.44 86 ALA A N 1
ATOM 670 C CA . ALA A 1 86 ? -8.746 -9.780 8.229 1.00 97.44 86 ALA A CA 1
ATOM 671 C C . ALA A 1 86 ? -8.985 -9.573 6.723 1.00 97.44 86 ALA A C 1
ATOM 673 O O . ALA A 1 86 ? -8.188 -10.033 5.901 1.00 97.44 86 ALA A O 1
ATOM 674 N N . ALA A 1 87 ? -10.023 -8.815 6.360 1.00 97.00 87 ALA A N 1
ATOM 675 C CA . ALA A 1 87 ? -10.300 -8.444 4.976 1.00 97.00 87 ALA A CA 1
ATOM 676 C C . ALA A 1 87 ? -9.181 -7.579 4.361 1.00 97.00 87 ALA A C 1
ATOM 678 O O . ALA A 1 87 ? -8.771 -7.839 3.228 1.00 97.00 87 ALA A O 1
ATOM 679 N N . ALA A 1 88 ? -8.651 -6.600 5.103 1.00 97.38 88 ALA A N 1
ATOM 680 C CA . ALA A 1 88 ? -7.544 -5.747 4.658 1.00 97.38 88 ALA A CA 1
ATOM 681 C C . ALA A 1 88 ? -6.229 -6.516 4.469 1.00 97.38 88 ALA A C 1
ATOM 683 O O . ALA A 1 88 ? -5.513 -6.275 3.500 1.00 97.38 88 ALA A O 1
ATOM 684 N N . VAL A 1 89 ? -5.938 -7.492 5.333 1.00 96.62 89 VAL A N 1
ATOM 685 C CA . VAL A 1 89 ? -4.783 -8.392 5.168 1.00 96.62 89 VAL A CA 1
ATOM 686 C C . VAL A 1 89 ? -4.960 -9.273 3.926 1.00 96.62 89 VAL A C 1
ATOM 688 O O . VAL A 1 89 ? -4.040 -9.415 3.122 1.00 96.62 89 VAL A O 1
ATOM 691 N N . ALA A 1 90 ? -6.153 -9.844 3.729 1.00 95.50 90 ALA A N 1
ATOM 692 C CA . ALA A 1 90 ? -6.440 -10.716 2.589 1.00 95.50 90 ALA A CA 1
ATOM 693 C C . ALA A 1 90 ? -6.429 -9.980 1.235 1.00 95.50 90 ALA A C 1
ATOM 695 O O . ALA A 1 90 ? -6.219 -10.605 0.190 1.00 95.50 90 ALA A O 1
ATOM 696 N N . ALA A 1 91 ? -6.659 -8.665 1.235 1.00 94.94 91 ALA A N 1
ATOM 697 C CA . ALA A 1 91 ? -6.632 -7.837 0.036 1.00 94.94 91 ALA A CA 1
ATOM 698 C C . ALA A 1 91 ? -5.210 -7.571 -0.497 1.00 94.94 91 ALA A C 1
ATOM 700 O O . ALA A 1 91 ? -5.077 -7.297 -1.691 1.00 94.94 91 ALA A O 1
ATOM 701 N N . GLY A 1 92 ? -4.160 -7.746 0.321 1.00 88.50 92 GLY A N 1
ATOM 702 C CA . GLY A 1 92 ? -2.781 -7.364 -0.033 1.00 88.50 92 GLY A CA 1
ATOM 703 C C . GLY A 1 92 ? -2.246 -8.073 -1.272 1.00 88.50 92 GLY A C 1
ATOM 704 O O . GLY A 1 92 ? -1.536 -7.487 -2.082 1.00 88.50 92 GLY A O 1
ATOM 705 N N . GLY A 1 93 ? -2.668 -9.321 -1.489 1.00 85.69 93 GLY A N 1
ATOM 706 C CA . GLY A 1 93 ? -2.296 -10.100 -2.674 1.00 85.69 93 GLY A CA 1
ATOM 707 C C . GLY A 1 93 ? -3.123 -9.805 -3.931 1.00 85.69 93 GLY A C 1
ATOM 708 O O . GLY A 1 93 ? -2.872 -10.409 -4.970 1.00 85.69 93 GLY A O 1
ATOM 709 N N . ARG A 1 94 ? -4.133 -8.929 -3.857 1.00 91.38 94 ARG A N 1
ATOM 710 C CA . ARG A 1 94 ? -5.106 -8.686 -4.943 1.00 91.38 94 ARG A CA 1
ATOM 711 C C . ARG A 1 94 ? -4.875 -7.366 -5.685 1.00 91.38 94 ARG A C 1
ATOM 713 O O . ARG A 1 94 ? -5.659 -7.014 -6.562 1.00 91.38 94 ARG A O 1
ATOM 720 N N . GLY A 1 95 ? -3.795 -6.662 -5.353 1.00 90.81 95 GLY A N 1
ATOM 721 C CA . GLY A 1 95 ? -3.365 -5.425 -6.000 1.00 90.81 95 GLY A CA 1
ATOM 722 C C . GLY A 1 95 ? -3.857 -4.140 -5.315 1.00 90.81 95 GLY A C 1
ATOM 723 O O . GLY A 1 95 ? -4.704 -4.190 -4.417 1.00 90.81 95 GLY A O 1
ATOM 724 N N . PRO A 1 96 ? -3.346 -2.968 -5.747 1.00 92.56 96 PRO A N 1
ATOM 725 C CA . PRO A 1 96 ? -3.521 -1.704 -5.025 1.00 92.56 96 PRO A CA 1
ATOM 726 C C . PRO A 1 96 ? -4.967 -1.243 -4.846 1.00 92.56 96 PRO A C 1
ATOM 728 O O . PRO A 1 96 ? -5.318 -0.682 -3.812 1.00 92.56 96 PRO A O 1
ATOM 731 N N . GLU A 1 97 ? -5.824 -1.487 -5.836 1.00 94.38 97 GLU A N 1
ATOM 732 C CA . GLU A 1 97 ? -7.228 -1.074 -5.786 1.00 94.38 97 GLU A CA 1
ATOM 733 C C . GLU A 1 97 ? -8.019 -1.874 -4.741 1.00 94.38 97 GLU A C 1
ATOM 735 O O . GLU A 1 97 ? -8.767 -1.306 -3.941 1.00 94.38 97 GLU A O 1
ATOM 740 N N . ALA A 1 98 ? -7.829 -3.196 -4.719 1.00 95.62 98 ALA A N 1
ATOM 741 C CA . ALA A 1 98 ? -8.449 -4.065 -3.727 1.00 95.62 98 ALA A CA 1
ATOM 742 C C . ALA A 1 98 ? -7.945 -3.723 -2.318 1.00 95.62 98 ALA A C 1
ATOM 744 O O . ALA A 1 98 ? -8.759 -3.616 -1.397 1.00 95.62 98 ALA A O 1
ATOM 745 N N . GLN A 1 99 ? -6.635 -3.480 -2.172 1.00 96.62 99 GLN A N 1
ATOM 746 C CA . GLN A 1 99 ? -6.047 -3.047 -0.905 1.00 96.62 99 GLN A CA 1
ATOM 747 C C . GLN A 1 99 ? -6.655 -1.726 -0.436 1.00 96.62 99 GLN A C 1
ATOM 749 O O . GLN A 1 99 ? -7.124 -1.633 0.693 1.00 96.62 99 GLN A O 1
ATOM 754 N N . SER A 1 100 ? -6.715 -0.722 -1.312 1.00 95.81 100 SER A N 1
ATOM 755 C CA . SER A 1 100 ? -7.253 0.600 -0.985 1.00 95.81 100 SER A CA 1
ATOM 756 C C . SER A 1 100 ? -8.700 0.536 -0.487 1.00 95.81 100 SER A C 1
ATOM 758 O O . SER A 1 100 ? -9.027 1.157 0.526 1.00 95.81 100 SER A O 1
ATOM 760 N N . ARG A 1 101 ? -9.557 -0.260 -1.140 1.00 96.94 101 ARG A N 1
ATOM 761 C CA . ARG A 1 101 ? -10.951 -0.444 -0.706 1.00 96.94 101 ARG A CA 1
ATOM 762 C C . ARG A 1 101 ? -11.050 -1.093 0.675 1.00 96.94 101 ARG A C 1
ATOM 764 O O . ARG A 1 101 ? -11.814 -0.616 1.514 1.00 96.94 101 ARG A O 1
ATOM 771 N N . ALA A 1 102 ? -10.277 -2.149 0.922 1.00 97.81 102 ALA A N 1
ATOM 772 C CA . ALA A 1 102 ? -10.301 -2.849 2.203 1.00 97.81 102 ALA A CA 1
ATOM 773 C C . ALA A 1 102 ? -9.716 -1.997 3.347 1.00 97.81 102 ALA A C 1
ATOM 775 O O . ALA A 1 102 ? -10.291 -1.948 4.434 1.00 97.81 102 ALA A O 1
ATOM 776 N N . GLU A 1 103 ? -8.637 -1.248 3.092 1.00 97.94 103 GLU A N 1
ATOM 777 C CA . GLU A 1 103 ? -8.080 -0.268 4.037 1.00 97.94 103 GLU A CA 1
ATOM 778 C C . GLU A 1 103 ? -9.068 0.857 4.362 1.00 97.94 103 GLU A C 1
ATOM 780 O O . GLU A 1 103 ? -9.123 1.323 5.504 1.00 97.94 103 GLU A O 1
ATOM 785 N N . GLY A 1 104 ? -9.860 1.296 3.379 1.00 97.81 104 GLY A N 1
ATOM 786 C CA . GLY A 1 104 ? -10.936 2.264 3.584 1.00 97.81 104 GLY A CA 1
ATOM 787 C C . GLY A 1 104 ? -11.981 1.749 4.573 1.00 97.81 104 GLY A C 1
ATOM 788 O O . GLY A 1 104 ? -12.273 2.423 5.560 1.00 97.81 104 GLY A O 1
ATOM 789 N N . ALA A 1 105 ? -12.468 0.521 4.370 1.00 97.31 105 ALA A N 1
ATOM 790 C CA . ALA A 1 105 ? -13.420 -0.120 5.280 1.00 97.31 105 ALA A CA 1
ATOM 791 C C . ALA A 1 105 ? -12.843 -0.298 6.697 1.00 97.31 105 ALA A C 1
ATOM 793 O O . ALA A 1 105 ? -13.494 0.050 7.682 1.00 97.31 105 ALA A O 1
ATOM 794 N N . LEU A 1 106 ? -11.591 -0.754 6.811 1.00 98.06 106 LEU A N 1
ATOM 795 C CA . LEU A 1 106 ? -10.902 -0.855 8.099 1.00 98.06 106 LEU A CA 1
ATOM 796 C C . LEU A 1 106 ? -10.793 0.507 8.799 1.00 98.06 106 LEU A C 1
ATOM 798 O O . LEU A 1 106 ? -11.022 0.610 10.002 1.00 98.06 106 LEU A O 1
ATOM 802 N N . THR A 1 107 ? -10.486 1.570 8.058 1.00 97.81 107 THR A N 1
ATOM 803 C CA . THR A 1 107 ? -10.415 2.931 8.612 1.00 97.81 107 THR A CA 1
ATOM 804 C C . THR A 1 107 ? -11.761 3.388 9.172 1.00 97.81 107 THR A C 1
ATOM 806 O O . THR A 1 107 ? -11.793 3.983 10.247 1.00 97.81 107 THR A O 1
ATOM 809 N N . GLU A 1 108 ? -12.864 3.062 8.499 1.00 97.44 108 GLU A N 1
ATOM 810 C CA . GLU A 1 108 ? -14.208 3.381 8.985 1.00 97.44 108 GLU A CA 1
ATOM 811 C C . GLU A 1 108 ? -14.531 2.642 10.290 1.00 97.44 108 GLU A C 1
ATOM 813 O O . GLU A 1 108 ? -14.981 3.256 11.258 1.00 97.44 108 GLU A O 1
ATOM 818 N N . THR A 1 109 ? -14.224 1.342 10.364 1.00 96.50 109 THR A N 1
ATOM 819 C CA . THR A 1 109 ? -14.454 0.562 11.595 1.00 96.50 109 THR A CA 1
ATOM 820 C C . THR A 1 109 ? -13.631 1.076 12.775 1.00 96.50 109 THR A C 1
ATOM 822 O O . THR A 1 109 ? -14.153 1.174 13.883 1.00 96.50 109 THR A O 1
ATOM 825 N N . LEU A 1 110 ? -12.377 1.485 12.548 1.00 96.44 110 LEU A N 1
ATOM 826 C CA . LEU A 1 110 ? -11.544 2.093 13.588 1.00 96.44 110 LEU A CA 1
ATOM 827 C C . LEU A 1 110 ? -12.085 3.456 14.034 1.00 96.44 110 LEU A C 1
ATOM 829 O O . LEU A 1 110 ? -12.038 3.760 15.222 1.00 96.44 110 LEU A O 1
ATOM 833 N N . ARG A 1 111 ? -12.644 4.263 13.121 1.00 96.06 111 ARG A N 1
ATOM 834 C CA . ARG A 1 111 ? -13.315 5.518 13.498 1.00 96.06 111 ARG A CA 1
ATOM 835 C C . ARG A 1 111 ? -14.518 5.245 14.398 1.00 96.06 111 ARG A C 1
ATOM 837 O O . ARG A 1 111 ? -14.671 5.921 15.411 1.00 96.06 111 ARG A O 1
ATOM 844 N N . SER A 1 112 ? -15.330 4.242 14.061 1.00 94.12 112 SER A N 1
ATOM 845 C CA . SER A 1 112 ? -16.444 3.811 14.912 1.00 94.12 112 SER A CA 1
ATOM 846 C C . SER A 1 112 ? -15.956 3.339 16.282 1.00 94.12 112 SER A C 1
ATOM 848 O O . SER A 1 112 ? -16.544 3.722 17.286 1.00 94.12 112 SER A O 1
ATOM 850 N N . LEU A 1 113 ? -14.875 2.552 16.340 1.00 93.75 113 LEU A N 1
ATOM 851 C CA . LEU A 1 113 ? -14.286 2.106 17.605 1.00 93.75 113 LEU A CA 1
ATOM 852 C C . LEU A 1 113 ? -13.857 3.296 18.471 1.00 93.75 113 LEU A C 1
ATOM 854 O O . LEU A 1 113 ? -14.189 3.332 19.651 1.00 93.75 113 LEU A O 1
ATOM 858 N N . PHE A 1 114 ? -13.164 4.282 17.894 1.00 92.88 114 PHE A N 1
ATOM 859 C CA . PHE A 1 114 ? -12.738 5.467 18.639 1.00 92.88 114 PHE A CA 1
ATOM 860 C C . PHE A 1 114 ? -13.914 6.318 19.119 1.00 92.88 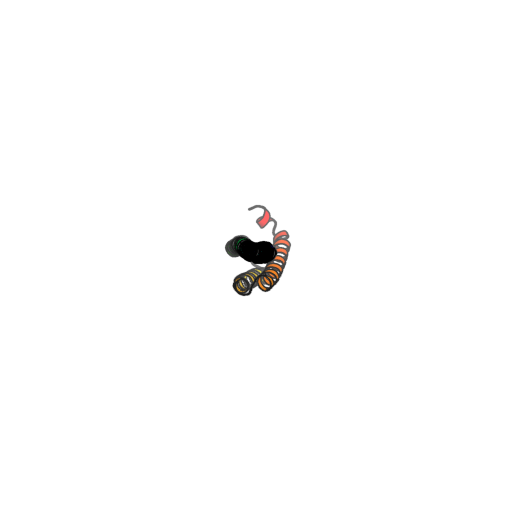114 PHE A C 1
ATOM 862 O O . PHE A 1 114 ? -13.887 6.775 20.255 1.00 92.88 114 PHE A O 1
ATOM 869 N N . ALA A 1 115 ? -14.964 6.472 18.308 1.00 92.75 115 ALA A N 1
ATOM 870 C CA . ALA A 1 115 ? -16.176 7.175 18.725 1.00 92.75 115 ALA A CA 1
ATOM 871 C C . ALA A 1 115 ? -16.864 6.481 19.912 1.00 92.75 115 ALA A C 1
ATOM 873 O O . ALA A 1 115 ? -17.324 7.144 20.836 1.00 92.75 115 ALA A O 1
ATOM 874 N N . VAL A 1 116 ? -16.901 5.146 19.925 1.00 90.69 116 VAL A N 1
ATOM 875 C CA . VAL A 1 116 ? -17.429 4.393 21.070 1.00 90.69 116 VAL A CA 1
ATOM 876 C C . VAL A 1 116 ? -16.507 4.540 22.284 1.00 90.69 116 VAL A C 1
ATOM 878 O O . VAL A 1 116 ? -16.998 4.790 23.381 1.00 90.69 116 VAL A O 1
ATOM 881 N N . ALA A 1 117 ? -15.185 4.467 22.096 1.00 89.38 117 ALA A N 1
ATOM 882 C CA . ALA A 1 117 ? -14.197 4.634 23.166 1.00 89.38 117 ALA A CA 1
ATOM 883 C C . ALA A 1 117 ? -14.261 6.017 23.843 1.00 89.38 117 ALA A C 1
ATOM 885 O O . ALA A 1 117 ? -13.858 6.159 24.996 1.00 89.38 117 ALA A O 1
ATOM 886 N N . GLU A 1 118 ? -14.806 7.045 23.181 1.00 89.94 118 GLU A N 1
ATOM 887 C CA . GLU A 1 118 ? -15.024 8.349 23.814 1.00 89.94 118 GLU A CA 1
ATOM 888 C C . GLU A 1 118 ? -15.985 8.298 25.007 1.00 89.94 118 GLU A C 1
ATOM 890 O O . GLU A 1 118 ? -15.840 9.130 25.909 1.00 89.94 118 GLU A O 1
ATOM 895 N N . ASN A 1 119 ? -16.890 7.313 25.035 1.00 88.88 119 ASN A N 1
ATOM 896 C CA . ASN A 1 119 ? -17.846 7.078 26.120 1.00 88.88 119 ASN A CA 1
ATOM 897 C C . ASN A 1 119 ? -17.234 6.370 27.341 1.00 88.88 119 ASN A C 1
ATOM 899 O O . ASN A 1 119 ? -17.933 6.192 28.335 1.00 88.88 119 ASN A O 1
ATOM 903 N N . TYR A 1 120 ? -15.952 5.996 27.279 1.00 89.31 120 TYR A N 1
ATOM 904 C CA . TYR A 1 120 ? -15.221 5.278 28.327 1.00 89.31 120 TYR A CA 1
ATOM 905 C C . TYR A 1 120 ? -14.033 6.137 28.812 1.00 89.31 120 TYR A C 1
ATOM 907 O O . TYR A 1 120 ? -12.907 5.978 28.333 1.00 89.31 120 TYR A O 1
ATOM 915 N N . PRO A 1 121 ? -14.247 7.113 29.719 1.00 83.44 121 PRO A N 1
ATOM 916 C CA . PRO A 1 121 ? -13.202 8.033 30.185 1.00 83.44 121 PRO A CA 1
ATOM 917 C C . PRO A 1 121 ? -11.965 7.340 30.769 1.00 83.44 121 PRO A C 1
ATOM 919 O O . PRO A 1 121 ? -10.849 7.830 30.615 1.00 83.44 121 PRO A O 1
ATOM 922 N N . GLU A 1 122 ? -12.154 6.191 31.408 1.00 83.12 122 GLU A N 1
ATOM 923 C CA . GLU A 1 122 ? -11.111 5.343 31.982 1.00 83.12 122 GLU A CA 1
ATOM 924 C C . GLU A 1 122 ? -10.131 4.779 30.941 1.00 83.12 122 GLU A C 1
ATOM 926 O O . GLU A 1 122 ? -8.971 4.545 31.276 1.00 83.12 122 GLU A O 1
ATOM 931 N N . LEU A 1 123 ? -10.545 4.641 29.673 1.00 80.62 123 LEU A N 1
ATOM 932 C CA . LEU A 1 123 ? -9.639 4.293 28.572 1.00 80.62 123 LEU A CA 1
ATOM 933 C C . LEU A 1 123 ? -8.701 5.445 28.206 1.00 80.62 123 LEU A C 1
ATOM 935 O O . LEU A 1 123 ? -7.578 5.203 27.781 1.00 80.62 123 LEU A O 1
ATOM 939 N N . LYS A 1 124 ? -9.138 6.701 28.367 1.00 66.56 124 LYS A N 1
ATOM 940 C CA . LYS A 1 124 ? -8.343 7.889 27.998 1.00 66.56 124 LYS A CA 1
ATOM 941 C C . LYS A 1 124 ? -7.212 8.186 28.985 1.00 66.56 124 LYS A C 1
ATOM 943 O O . LYS A 1 124 ? -6.341 8.993 28.675 1.00 66.56 124 LYS A O 1
ATOM 948 N N . ALA A 1 125 ? -7.271 7.607 30.181 1.00 66.81 125 ALA A N 1
ATOM 949 C CA . ALA A 1 125 ? -6.340 7.884 31.267 1.00 66.81 125 ALA A CA 1
ATOM 950 C C . ALA A 1 125 ? -5.130 6.926 31.321 1.00 66.81 125 ALA A C 1
ATOM 952 O O . ALA A 1 125 ? -4.241 7.165 32.139 1.00 66.81 125 ALA A O 1
ATOM 953 N N . ASN A 1 126 ? -5.098 5.875 30.485 1.00 60.75 126 ASN A N 1
ATOM 954 C CA . ASN A 1 126 ? -4.037 4.854 30.421 1.00 60.75 126 ASN A CA 1
ATOM 955 C C . ASN A 1 126 ? -3.110 5.007 29.208 1.00 60.75 126 ASN A C 1
ATOM 957 O O . ASN A 1 126 ? -3.546 5.578 28.183 1.00 60.75 126 ASN A O 1
#

pLDDT: mean 91.67, std 9.61, range [55.03, 98.12]